Protein AF-A0A433N7A2-F1 (afdb_monomer)

Solvent-accessible surface area (backbone atoms only — not comparable to full-atom values): 4249 Å² total; per-residue (Å²): 140,85,86,91,71,78,82,77,82,81,60,95,74,86,64,86,88,80,90,82,89,81,91,70,60,69,71,60,52,49,52,53,51,53,50,23,63,74,69,76,45,53,69,68,55,55,51,51,51,50,56,57,58,48,58,79,70,57,75,76,131

Foldseek 3Di:
DDDDPPPPPPDPPPDDDDDDDDDDDPVVVVVLVVVCVVVVHDSVVVVVVVVVVVVVVDDDD

Structure (mmCIF, N/CA/C/O backbone):
data_AF-A0A433N7A2-F1
#
_entry.id   AF-A0A433N7A2-F1
#
loop_
_atom_site.group_PDB
_atom_site.id
_atom_site.type_symbol
_atom_site.label_atom_id
_atom_site.label_alt_id
_atom_site.label_comp_id
_atom_site.label_asym_id
_atom_site.label_entity_id
_atom_site.label_seq_id
_atom_site.pdbx_PDB_ins_code
_atom_site.Cartn_x
_atom_site.Cartn_y
_atom_site.Cartn_z
_atom_site.occupancy
_atom_site.B_iso_or_equiv
_atom_site.auth_seq_id
_atom_site.auth_comp_id
_atom_site.auth_asym_id
_atom_site.auth_atom_id
_atom_site.pdbx_PDB_model_num
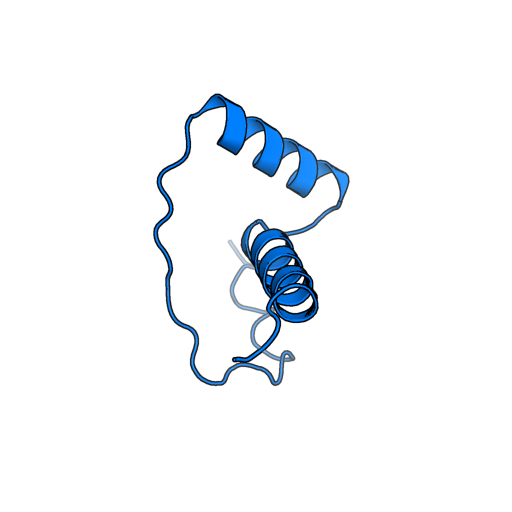ATOM 1 N N . MET A 1 1 ? -1.155 18.377 21.490 1.00 40.62 1 MET A N 1
ATOM 2 C CA . MET A 1 1 ? -1.710 17.503 20.434 1.00 40.62 1 MET A CA 1
ATOM 3 C C . MET A 1 1 ? -0.660 16.469 20.091 1.00 40.62 1 MET A C 1
ATOM 5 O O . MET A 1 1 ? 0.168 16.663 19.214 1.00 40.62 1 MET A O 1
ATOM 9 N N . SER A 1 2 ? -0.619 15.446 20.931 1.00 38.66 2 SER A N 1
ATOM 10 C CA . SER A 1 2 ? 0.378 14.385 20.931 1.00 38.66 2 SER A CA 1
ATOM 11 C C . SER A 1 2 ? 0.035 13.344 19.862 1.00 38.66 2 SER A C 1
ATOM 13 O O . SER A 1 2 ? -1.144 13.101 19.622 1.00 38.66 2 SER A O 1
ATOM 15 N N . ASN A 1 3 ? 1.064 12.672 19.337 1.00 45.56 3 ASN A N 1
ATOM 16 C CA . ASN A 1 3 ? 1.019 11.290 18.823 1.00 45.56 3 ASN A CA 1
ATOM 17 C C . ASN A 1 3 ? 0.961 11.028 17.310 1.00 45.56 3 ASN A C 1
ATOM 19 O O . ASN A 1 3 ? 0.127 10.241 16.884 1.00 45.56 3 ASN A O 1
ATOM 23 N N . ILE A 1 4 ? 1.935 11.506 16.518 1.00 38.59 4 ILE A N 1
ATOM 24 C CA . ILE A 1 4 ? 2.396 10.742 15.325 1.00 38.59 4 ILE A CA 1
ATOM 25 C C . ILE A 1 4 ? 3.936 10.797 15.159 1.00 38.59 4 ILE A C 1
ATOM 27 O O . ILE A 1 4 ? 4.463 10.842 14.054 1.00 38.59 4 ILE A O 1
ATOM 31 N N . GLN A 1 5 ? 4.705 10.814 16.255 1.00 35.03 5 GLN A N 1
ATOM 32 C CA . GLN A 1 5 ? 6.178 10.670 16.199 1.00 35.03 5 GLN A CA 1
ATOM 33 C C . GLN A 1 5 ? 6.707 9.410 16.907 1.00 35.03 5 GLN A C 1
ATOM 35 O O . GLN A 1 5 ? 7.860 9.046 16.710 1.00 35.03 5 GLN A O 1
ATOM 40 N N . ILE A 1 6 ? 5.878 8.686 17.670 1.00 34.88 6 ILE A N 1
ATOM 41 C CA . ILE A 1 6 ? 6.360 7.638 18.592 1.00 34.88 6 ILE A CA 1
ATOM 42 C C . ILE A 1 6 ? 6.468 6.228 17.961 1.00 34.88 6 ILE A C 1
ATOM 44 O O . ILE A 1 6 ? 7.063 5.344 18.564 1.00 34.88 6 ILE A O 1
ATOM 48 N N . LEU A 1 7 ? 5.998 5.977 16.731 1.00 37.03 7 LEU A N 1
ATOM 49 C CA . LEU A 1 7 ? 6.144 4.641 16.107 1.00 37.03 7 LEU A CA 1
ATOM 50 C C . LEU A 1 7 ? 7.432 4.448 15.282 1.00 37.03 7 LEU A C 1
ATOM 52 O O . LEU A 1 7 ? 7.628 3.390 14.689 1.00 37.03 7 LEU A O 1
ATOM 56 N N . TYR A 1 8 ? 8.354 5.416 15.289 1.00 45.97 8 TYR A N 1
ATOM 57 C CA . TYR A 1 8 ? 9.658 5.284 14.622 1.00 45.97 8 TYR A CA 1
ATOM 58 C C . TYR A 1 8 ? 10.719 4.519 15.441 1.00 45.97 8 TYR A C 1
ATOM 60 O O . TYR A 1 8 ? 11.835 4.353 14.961 1.00 45.97 8 TYR A O 1
ATOM 68 N N . SER A 1 9 ? 10.399 4.023 16.644 1.00 37.53 9 SER A N 1
ATOM 69 C CA . SER A 1 9 ? 11.415 3.488 17.572 1.00 37.53 9 SER A CA 1
ATOM 70 C C . SER A 1 9 ? 11.650 1.963 17.527 1.00 37.53 9 SER A C 1
ATOM 72 O O . SER A 1 9 ? 12.539 1.474 18.213 1.00 37.53 9 SER A O 1
ATOM 74 N N . ILE A 1 10 ? 10.900 1.174 16.743 1.00 46.50 10 ILE A N 1
ATOM 75 C CA . ILE A 1 10 ? 11.004 -0.310 16.777 1.00 46.50 10 ILE A CA 1
ATOM 76 C C . ILE A 1 10 ? 10.896 -1.006 15.409 1.00 46.50 10 ILE A C 1
ATOM 78 O O . ILE A 1 10 ? 10.527 -2.176 15.337 1.00 46.50 10 ILE A O 1
ATOM 82 N N . ASN A 1 11 ? 11.241 -0.336 14.302 1.00 47.47 11 ASN A N 1
ATOM 83 C CA . ASN A 1 11 ? 11.285 -1.001 12.993 1.00 47.47 11 ASN A CA 1
ATOM 84 C C . ASN A 1 11 ? 12.715 -1.004 12.411 1.00 47.47 11 ASN A C 1
ATOM 86 O O . ASN A 1 11 ? 13.136 -0.000 11.838 1.00 47.47 11 ASN A O 1
ATOM 90 N N . PRO A 1 12 ? 13.479 -2.110 12.525 1.00 49.84 12 PRO A N 1
ATOM 91 C CA . PRO A 1 12 ? 14.890 -2.185 12.120 1.00 49.84 12 PRO A CA 1
ATOM 92 C C . PRO A 1 12 ? 15.128 -2.131 10.593 1.00 49.84 12 PRO A C 1
ATOM 94 O O . PRO A 1 12 ? 16.243 -2.353 10.134 1.00 49.84 12 PRO A O 1
ATOM 97 N N . TYR A 1 13 ? 14.107 -1.804 9.790 1.00 50.53 13 TYR A N 1
ATOM 98 C CA . TYR A 1 13 ? 14.217 -1.578 8.342 1.00 50.53 13 TYR A CA 1
ATOM 99 C C . TYR A 1 13 ? 14.369 -0.096 7.960 1.00 50.53 13 TYR A C 1
ATOM 101 O O . TYR A 1 13 ? 14.146 0.251 6.799 1.00 50.53 13 TYR A O 1
ATOM 109 N N . ILE A 1 14 ? 14.745 0.794 8.888 1.00 55.59 14 ILE A N 1
ATOM 110 C CA . ILE A 1 14 ? 15.175 2.161 8.539 1.00 55.59 14 ILE A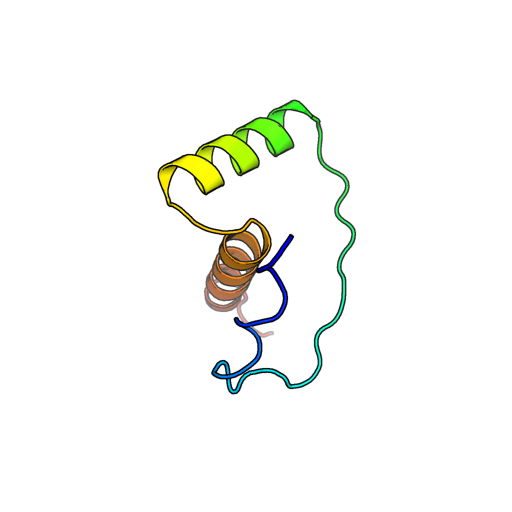 CA 1
ATOM 111 C C . ILE A 1 14 ? 16.553 2.057 7.863 1.00 55.59 14 ILE A C 1
ATOM 113 O O . ILE A 1 14 ? 17.598 2.293 8.454 1.00 55.59 14 ILE A O 1
ATOM 117 N N . CYS A 1 15 ? 16.555 1.611 6.613 1.00 50.72 15 CYS A N 1
ATOM 118 C CA . CYS A 1 15 ? 17.718 1.497 5.753 1.00 50.72 15 CYS A CA 1
ATOM 119 C C . CYS A 1 15 ? 17.231 1.845 4.339 1.00 50.72 15 CYS A C 1
ATOM 121 O O . CYS A 1 15 ? 16.521 1.059 3.719 1.00 50.72 15 CYS A O 1
ATOM 123 N N . MET A 1 16 ? 17.542 3.063 3.878 1.00 58.38 16 MET A N 1
ATOM 124 C CA . MET A 1 16 ? 17.276 3.580 2.522 1.00 58.38 16 MET A CA 1
ATOM 125 C C . MET A 1 16 ? 15.791 3.600 2.087 1.00 58.38 16 MET A C 1
ATOM 127 O O . MET A 1 16 ? 15.368 2.826 1.229 1.00 58.38 16 MET A O 1
ATOM 131 N N . THR A 1 17 ? 14.977 4.512 2.629 1.00 66.31 17 THR A N 1
ATOM 132 C CA . THR A 1 17 ? 13.605 4.730 2.133 1.00 66.31 17 THR A CA 1
ATOM 133 C C . THR A 1 17 ? 13.586 5.725 0.966 1.00 66.31 17 THR A C 1
ATOM 135 O O . THR A 1 17 ? 13.964 6.884 1.111 1.00 66.31 17 THR A O 1
ATOM 138 N N . THR A 1 18 ? 13.124 5.284 -0.207 1.00 74.38 18 THR A N 1
ATOM 139 C CA . THR A 1 18 ? 12.864 6.143 -1.375 1.00 74.38 18 THR A CA 1
ATOM 140 C C . THR A 1 18 ? 11.368 6.444 -1.503 1.00 74.38 18 THR A C 1
ATOM 142 O O . THR A 1 18 ? 10.524 5.650 -1.081 1.00 74.38 18 THR A O 1
ATOM 145 N N . ARG A 1 19 ? 11.026 7.620 -2.043 1.00 79.81 19 ARG A N 1
ATOM 146 C CA . ARG A 1 19 ? 9.634 8.027 -2.298 1.00 79.81 19 ARG A CA 1
ATOM 147 C C . ARG A 1 19 ? 9.226 7.641 -3.716 1.00 79.81 19 ARG A C 1
ATOM 149 O O . ARG A 1 19 ? 10.045 7.712 -4.628 1.00 79.81 19 ARG A O 1
ATOM 156 N N . ILE A 1 20 ? 7.967 7.247 -3.875 1.00 81.94 20 ILE A N 1
ATOM 157 C CA . ILE A 1 20 ? 7.341 7.015 -5.176 1.00 81.94 20 ILE A CA 1
ATOM 158 C C . ILE A 1 20 ? 6.088 7.881 -5.262 1.00 81.94 20 ILE A C 1
ATOM 160 O O . ILE A 1 20 ? 5.277 7.883 -4.337 1.00 81.94 20 ILE A O 1
ATOM 164 N N . ASP A 1 21 ? 5.941 8.604 -6.364 1.00 85.38 21 ASP A N 1
ATOM 165 C CA . ASP A 1 21 ? 4.739 9.365 -6.687 1.00 85.38 21 ASP A CA 1
ATOM 166 C C . ASP A 1 21 ? 3.975 8.598 -7.768 1.00 85.38 21 ASP A C 1
ATOM 168 O O . ASP A 1 21 ? 4.493 8.363 -8.862 1.00 85.38 21 ASP A O 1
ATOM 172 N N . ILE A 1 22 ? 2.753 8.165 -7.456 1.00 85.00 22 ILE A N 1
ATOM 173 C CA . ILE A 1 22 ? 1.925 7.356 -8.356 1.00 85.00 22 ILE A CA 1
ATOM 174 C C . ILE A 1 22 ? 0.709 8.182 -8.759 1.00 85.00 22 ILE A C 1
ATOM 176 O O . ILE A 1 22 ? -0.016 8.693 -7.906 1.00 85.00 22 ILE A O 1
ATOM 180 N N . ARG A 1 23 ? 0.471 8.298 -10.066 1.00 89.69 23 ARG A N 1
ATOM 181 C CA . ARG A 1 23 ? -0.759 8.886 -10.600 1.00 89.69 23 ARG A CA 1
ATOM 182 C C . ARG A 1 23 ? -1.793 7.780 -10.764 1.00 89.69 23 ARG A C 1
ATOM 184 O O . ARG A 1 23 ? -1.545 6.831 -11.501 1.00 89.69 23 ARG A O 1
ATOM 191 N N . LEU A 1 24 ? -2.923 7.918 -10.080 1.00 86.38 24 LEU A N 1
ATOM 192 C CA . LEU A 1 24 ? -4.046 6.985 -10.120 1.00 86.38 24 LEU A CA 1
ATOM 193 C C . LEU A 1 24 ? -5.335 7.768 -10.407 1.00 86.38 24 LEU A C 1
ATOM 195 O O . LEU A 1 24 ? -5.467 8.897 -9.921 1.00 86.38 24 LEU A O 1
ATOM 199 N N . PRO A 1 25 ? -6.284 7.199 -11.166 1.00 94.62 25 PRO A N 1
ATOM 200 C CA . PRO A 1 25 ? -7.655 7.686 -11.217 1.00 94.62 25 PRO A CA 1
ATOM 201 C C . PRO A 1 25 ? -8.274 7.740 -9.815 1.00 94.62 25 PRO A C 1
ATOM 203 O O . PRO A 1 25 ? -7.981 6.909 -8.954 1.00 94.62 25 PRO A O 1
ATOM 206 N N . GLU A 1 26 ? -9.176 8.693 -9.598 1.00 92.25 26 GLU A N 1
ATOM 207 C CA . GLU A 1 26 ? -9.818 8.909 -8.295 1.00 92.25 26 GLU A CA 1
ATOM 208 C C . GLU A 1 26 ? -10.571 7.666 -7.796 1.00 92.25 26 GLU A C 1
ATOM 210 O O . GLU A 1 26 ? -10.448 7.294 -6.631 1.00 92.25 26 GLU A O 1
ATOM 215 N N . GLN A 1 27 ? -11.248 6.965 -8.708 1.00 93.31 27 GLN A N 1
ATOM 216 C CA . GLN A 1 27 ? -11.979 5.728 -8.420 1.00 93.31 27 GLN A CA 1
ATOM 217 C C . GLN A 1 27 ? -11.061 4.626 -7.862 1.00 93.31 27 GLN A C 1
ATOM 219 O O . GLN A 1 27 ? -11.412 3.941 -6.904 1.00 93.31 27 GLN A O 1
ATOM 224 N N . GLU A 1 28 ? -9.857 4.468 -8.418 1.00 89.12 28 GLU A N 1
ATOM 225 C CA . GLU A 1 28 ? -8.892 3.465 -7.946 1.00 89.12 28 GLU A CA 1
ATOM 226 C C . GLU A 1 28 ? -8.294 3.851 -6.587 1.00 89.12 28 GLU A C 1
ATOM 228 O O . GLU A 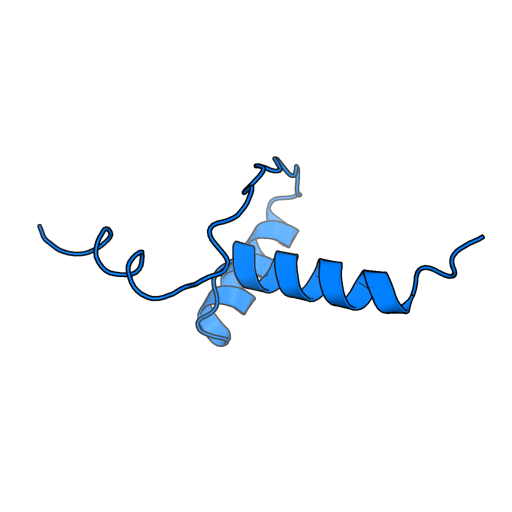1 28 ? -8.080 2.995 -5.723 1.00 89.12 28 GLU A O 1
ATOM 233 N N . LEU A 1 29 ? -8.067 5.150 -6.365 1.00 89.69 29 LEU A N 1
ATOM 234 C CA . LEU A 1 29 ? -7.602 5.660 -5.077 1.00 89.69 29 LEU A CA 1
ATOM 235 C C . LEU A 1 29 ? -8.641 5.436 -3.970 1.00 89.69 29 LEU A C 1
ATOM 237 O O . LEU A 1 29 ? -8.269 5.128 -2.835 1.00 89.69 29 LEU A O 1
ATOM 241 N N . GLU A 1 30 ? -9.926 5.584 -4.282 1.00 93.50 30 GLU A N 1
ATOM 242 C CA . GLU A 1 30 ? -11.023 5.329 -3.348 1.00 93.50 30 GLU A CA 1
ATOM 243 C C . GLU A 1 30 ? -11.075 3.856 -2.928 1.00 93.50 30 GLU A C 1
ATOM 245 O O . GLU A 1 30 ? -11.120 3.559 -1.734 1.00 93.50 30 GLU A O 1
ATOM 250 N N . ILE A 1 31 ? -10.941 2.931 -3.883 1.00 93.06 31 ILE A N 1
ATOM 251 C CA . ILE A 1 31 ? -10.850 1.491 -3.598 1.00 93.06 31 ILE A CA 1
ATOM 252 C C . ILE A 1 31 ? -9.675 1.202 -2.656 1.00 93.06 31 ILE A C 1
ATOM 254 O O . ILE A 1 31 ? -9.839 0.500 -1.655 1.00 93.06 31 ILE A O 1
ATOM 258 N N . LEU A 1 32 ? -8.497 1.778 -2.932 1.00 88.31 32 LEU A N 1
ATOM 259 C CA . LEU A 1 32 ? -7.318 1.598 -2.084 1.00 88.31 32 LEU A CA 1
ATOM 260 C C . LEU A 1 32 ? -7.553 2.128 -0.663 1.00 88.31 32 LEU A C 1
ATOM 262 O O . LEU A 1 32 ? -7.167 1.472 0.305 1.00 88.31 32 LEU A O 1
ATOM 266 N N . LYS A 1 33 ? -8.181 3.301 -0.518 1.00 88.94 33 LYS A N 1
ATOM 267 C CA . LYS A 1 33 ? -8.515 3.876 0.794 1.00 88.94 33 LYS A CA 1
ATOM 268 C C . LYS A 1 33 ? -9.492 2.992 1.566 1.00 88.94 33 LYS A C 1
ATOM 270 O O . LYS A 1 33 ? -9.235 2.723 2.737 1.00 88.94 33 LYS A O 1
ATOM 275 N N . ASN A 1 34 ? -10.545 2.508 0.914 1.00 93.25 34 ASN A N 1
ATOM 276 C CA . ASN A 1 34 ? -11.544 1.639 1.536 1.00 93.25 34 ASN A CA 1
ATOM 277 C C . ASN A 1 34 ? -10.910 0.329 2.021 1.00 93.25 34 ASN A C 1
ATOM 279 O O . ASN A 1 34 ? -11.117 -0.071 3.164 1.00 93.25 34 ASN A O 1
ATOM 283 N N . TYR A 1 35 ? -10.053 -0.285 1.202 1.00 91.81 35 TYR A N 1
ATOM 284 C CA . TYR A 1 35 ? -9.304 -1.480 1.593 1.00 91.81 35 TYR A CA 1
ATOM 285 C C . TYR A 1 35 ? -8.376 -1.217 2.790 1.00 91.81 35 TYR A C 1
ATOM 287 O O . TYR A 1 35 ? -8.342 -1.992 3.744 1.00 91.81 35 TYR A O 1
ATOM 295 N N . CYS A 1 36 ? -7.654 -0.091 2.781 1.00 90.00 36 CYS A N 1
ATOM 296 C CA . CYS A 1 36 ? -6.785 0.304 3.893 1.00 90.00 36 CYS A CA 1
ATOM 297 C C . CYS A 1 36 ? -7.569 0.484 5.205 1.00 90.00 36 CYS A C 1
ATOM 299 O O . CYS A 1 36 ? -7.081 0.090 6.264 1.00 90.00 36 CYS A O 1
ATOM 301 N N . GLN A 1 37 ? -8.780 1.049 5.135 1.00 91.38 37 GLN A N 1
ATOM 302 C CA . GLN A 1 37 ? -9.662 1.215 6.294 1.00 91.38 37 GLN A CA 1
ATOM 303 C C . GLN A 1 37 ? -10.183 -0.122 6.829 1.00 91.38 37 GLN A C 1
ATOM 305 O O . GLN A 1 37 ? -10.201 -0.318 8.039 1.00 91.38 37 GLN A O 1
ATOM 310 N N . GLN A 1 38 ? -10.579 -1.042 5.947 1.00 92.44 38 GLN A N 1
ATOM 311 C CA . GLN A 1 38 ? -11.088 -2.362 6.338 1.00 92.44 38 GLN A CA 1
ATOM 312 C C . GLN A 1 38 ? -10.011 -3.215 7.017 1.00 92.44 38 GLN A C 1
ATOM 314 O O . GLN A 1 38 ? -10.259 -3.819 8.057 1.00 92.44 38 GLN A O 1
ATOM 319 N N . GLU A 1 39 ? -8.803 -3.225 6.457 1.00 88.38 39 GLU A N 1
ATOM 320 C CA . GLU A 1 39 ? -7.701 -4.075 6.919 1.00 88.38 39 GLU A CA 1
ATOM 321 C C . GLU A 1 39 ? -6.839 -3.419 8.015 1.00 88.38 39 GLU A C 1
ATOM 323 O O . GLU A 1 39 ? -5.875 -4.028 8.480 1.00 88.38 39 GLU A O 1
ATOM 328 N N . ASN A 1 40 ? -7.151 -2.181 8.430 1.00 88.38 40 ASN A N 1
ATOM 329 C CA . ASN A 1 40 ? -6.319 -1.360 9.324 1.00 88.38 40 ASN A CA 1
ATOM 330 C C . ASN A 1 40 ? -4.848 -1.272 8.868 1.00 88.38 40 ASN A C 1
ATOM 332 O O . ASN A 1 40 ? -3.922 -1.320 9.681 1.00 88.38 40 ASN A O 1
ATOM 336 N N . ARG A 1 41 ? -4.619 -1.150 7.555 1.00 84.69 41 ARG A N 1
ATOM 337 C CA . ARG A 1 41 ? -3.279 -1.047 6.954 1.00 84.69 41 ARG A CA 1
ATOM 338 C C . ARG A 1 41 ? -3.064 0.315 6.326 1.00 84.69 41 ARG A C 1
ATOM 340 O O . ARG A 1 41 ? -3.994 0.970 5.869 1.00 84.69 41 ARG A O 1
ATOM 347 N N . THR A 1 42 ? -1.809 0.735 6.245 1.00 87.38 42 THR A N 1
ATOM 348 C CA . THR A 1 42 ? -1.440 1.945 5.503 1.00 87.38 42 THR A CA 1
ATOM 349 C C . THR A 1 42 ? -1.266 1.650 4.013 1.00 87.38 42 THR A C 1
ATOM 351 O O . THR A 1 42 ? -0.842 0.561 3.621 1.00 87.38 42 THR A O 1
ATOM 354 N N . GLN A 1 43 ? -1.505 2.651 3.160 1.00 85.00 43 GLN A N 1
ATOM 355 C CA . GLN A 1 43 ? -1.282 2.537 1.709 1.00 85.00 43 GLN A CA 1
ATOM 356 C C . GLN A 1 43 ? 0.138 2.049 1.384 1.00 85.00 43 GLN A C 1
ATOM 358 O O . GLN A 1 43 ? 0.333 1.189 0.528 1.00 85.00 43 GLN A O 1
ATOM 363 N N . THR A 1 44 ? 1.133 2.544 2.125 1.00 85.06 44 THR A N 1
ATOM 364 C CA . THR A 1 44 ? 2.535 2.138 1.993 1.00 85.06 44 THR A CA 1
ATOM 365 C C . THR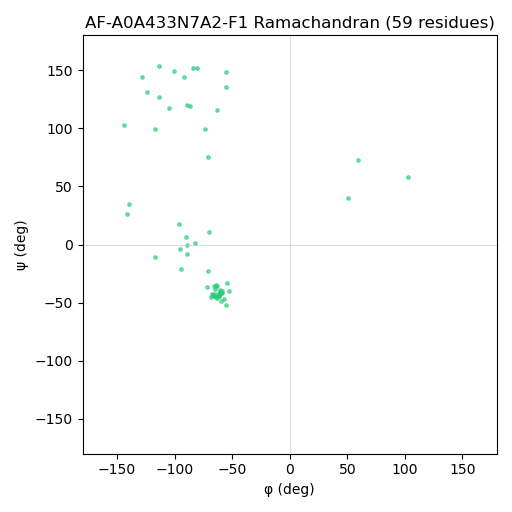 A 1 44 ? 2.739 0.648 2.260 1.00 85.06 44 THR A C 1
ATOM 367 O O . THR A 1 44 ? 3.520 0.008 1.560 1.00 85.06 44 THR A O 1
ATOM 370 N N . GLU A 1 45 ? 2.068 0.075 3.261 1.00 83.38 45 GLU A N 1
ATOM 371 C CA . GLU A 1 45 ? 2.171 -1.356 3.574 1.00 83.38 45 GLU A CA 1
ATOM 372 C C . GLU A 1 45 ? 1.539 -2.213 2.487 1.00 83.38 45 GLU A C 1
ATOM 374 O O . GLU A 1 45 ? 2.174 -3.164 2.030 1.00 83.38 45 GLU A O 1
ATOM 379 N N . VAL A 1 46 ? 0.350 -1.826 2.022 1.00 88.19 46 VAL A N 1
ATOM 380 C CA . VAL A 1 46 ? -0.360 -2.514 0.937 1.00 88.19 46 VAL A CA 1
ATOM 381 C C . VAL A 1 46 ? 0.482 -2.513 -0.341 1.00 88.19 46 VAL A C 1
ATOM 383 O O . VAL A 1 46 ? 0.720 -3.566 -0.931 1.00 88.19 46 VAL A O 1
ATOM 386 N N . ILE A 1 47 ? 1.024 -1.356 -0.732 1.00 87.25 47 ILE A N 1
ATOM 387 C CA . ILE A 1 47 ? 1.884 -1.233 -1.918 1.00 87.25 47 ILE A CA 1
ATOM 388 C C . ILE A 1 47 ? 3.184 -2.029 -1.739 1.00 87.25 47 ILE A C 1
ATOM 390 O O . ILE A 1 47 ? 3.620 -2.728 -2.654 1.00 87.25 47 ILE A O 1
ATOM 394 N N . ARG A 1 48 ? 3.811 -1.973 -0.559 1.00 85.38 48 ARG A N 1
ATOM 395 C CA . ARG A 1 48 ? 5.046 -2.721 -0.274 1.00 85.38 48 ARG A CA 1
ATOM 396 C C . ARG A 1 48 ? 4.828 -4.227 -0.377 1.00 85.38 48 ARG A C 1
ATOM 398 O O . ARG A 1 48 ? 5.679 -4.933 -0.922 1.00 85.38 48 ARG A O 1
ATOM 405 N N . GLU A 1 49 ? 3.722 -4.729 0.154 1.00 86.31 49 GLU A N 1
ATOM 406 C CA . GLU A 1 49 ? 3.362 -6.140 0.063 1.00 86.31 49 GLU A CA 1
ATOM 407 C C . GLU A 1 49 ? 3.051 -6.549 -1.375 1.00 86.31 49 GLU A C 1
ATOM 409 O O . GLU A 1 49 ? 3.573 -7.562 -1.849 1.00 86.31 49 GLU A O 1
ATOM 414 N N . PHE A 1 50 ? 2.307 -5.713 -2.102 1.00 86.88 50 PHE A N 1
ATOM 415 C CA . PHE A 1 50 ? 2.045 -5.915 -3.520 1.00 86.88 50 PHE A CA 1
ATOM 416 C C . PHE A 1 50 ? 3.352 -6.039 -4.312 1.00 86.88 50 PHE A C 1
ATOM 418 O O . PHE A 1 50 ? 3.568 -7.054 -4.974 1.00 86.88 50 PHE A O 1
ATOM 425 N N . ILE A 1 51 ? 4.288 -5.095 -4.162 1.00 85.31 51 ILE A N 1
ATOM 426 C CA . ILE A 1 51 ? 5.603 -5.133 -4.825 1.00 85.31 51 ILE A CA 1
ATOM 427 C C . ILE A 1 51 ? 6.385 -6.404 -4.451 1.00 85.31 51 ILE A C 1
ATOM 429 O O . ILE A 1 51 ? 6.982 -7.053 -5.314 1.00 85.31 51 ILE A O 1
ATOM 433 N N . ARG A 1 52 ? 6.366 -6.819 -3.177 1.00 84.75 52 ARG A N 1
ATOM 434 C CA . ARG A 1 52 ? 7.006 -8.075 -2.739 1.00 84.75 52 ARG A CA 1
ATOM 435 C C . ARG A 1 52 ? 6.372 -9.304 -3.388 1.00 84.75 52 ARG A C 1
ATOM 437 O O . ARG A 1 52 ? 7.092 -10.246 -3.720 1.00 84.75 52 ARG A O 1
ATOM 444 N N . SER A 1 53 ? 5.058 -9.296 -3.604 1.00 85.12 53 SER A N 1
ATOM 445 C CA . SER A 1 53 ? 4.368 -10.360 -4.335 1.00 85.12 53 SER A CA 1
ATOM 446 C C . SER A 1 53 ? 4.792 -10.406 -5.811 1.00 85.12 53 SER A C 1
ATOM 448 O O . SER A 1 53 ? 4.969 -11.497 -6.359 1.00 85.12 53 SER A O 1
ATOM 450 N N . LEU A 1 54 ? 5.062 -9.247 -6.432 1.00 85.50 54 LEU A N 1
ATOM 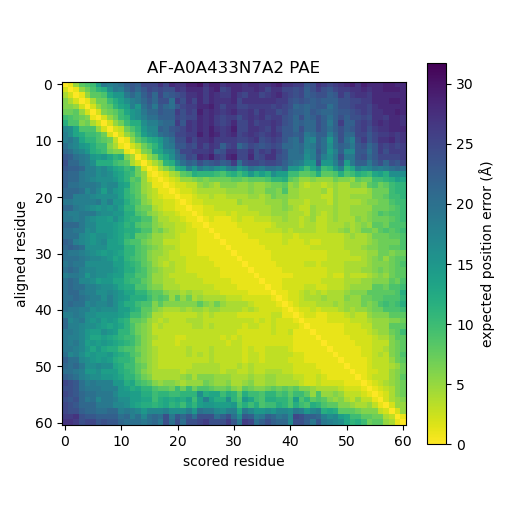451 C CA . LEU A 1 54 ? 5.544 -9.161 -7.815 1.00 85.50 54 LEU A CA 1
ATOM 452 C C . LEU A 1 54 ? 6.926 -9.795 -7.981 1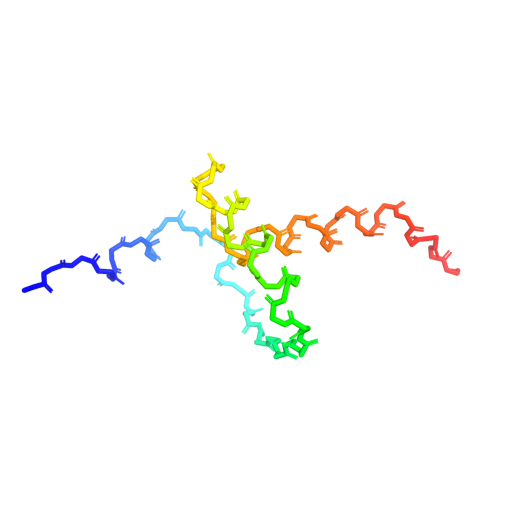.00 85.50 54 LEU A C 1
ATOM 454 O O . LEU A 1 54 ? 7.167 -10.457 -8.987 1.00 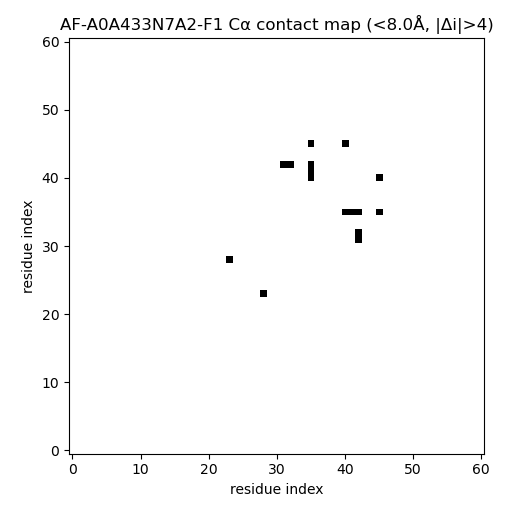85.50 54 LEU A O 1
ATOM 458 N N . LYS A 1 55 ? 7.810 -9.693 -6.977 1.00 79.50 55 LYS A N 1
ATOM 459 C CA . LYS A 1 55 ? 9.140 -10.335 -7.003 1.00 79.50 55 LYS A CA 1
ATOM 460 C C . LYS A 1 55 ? 9.069 -11.841 -7.278 1.00 79.50 55 LYS A C 1
ATOM 462 O O . LYS A 1 55 ? 9.960 -12.373 -7.927 1.00 79.50 55 LYS A O 1
ATOM 467 N N . LYS A 1 56 ? 8.016 -12.526 -6.819 1.00 77.00 56 LYS A N 1
ATOM 468 C CA . LYS A 1 56 ? 7.820 -13.964 -7.078 1.00 77.00 56 LYS A CA 1
ATOM 469 C C 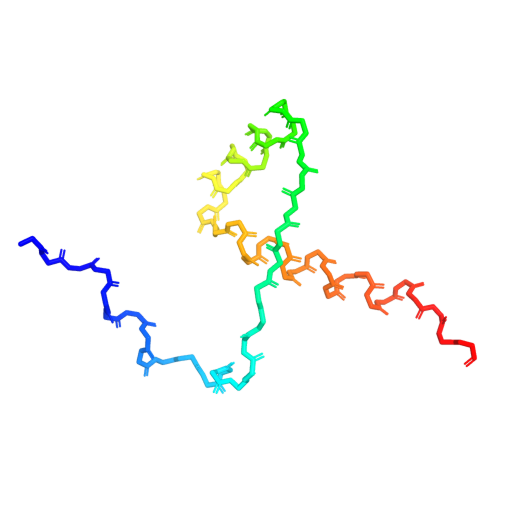. LYS A 1 56 ? 7.448 -14.263 -8.536 1.00 77.00 56 LYS A C 1
ATOM 471 O O . LYS A 1 56 ? 7.641 -15.385 -8.987 1.00 77.00 56 LYS A O 1
ATOM 476 N N . LYS A 1 57 ? 6.899 -13.278 -9.252 1.00 76.06 57 LYS A N 1
ATOM 477 C CA . LYS A 1 57 ? 6.443 -13.394 -10.646 1.00 76.06 57 LYS A CA 1
ATOM 478 C C . LYS A 1 57 ? 7.501 -12.959 -11.658 1.00 76.06 57 LYS A C 1
ATOM 480 O O . LYS A 1 57 ? 7.434 -13.363 -12.814 1.00 76.06 57 LYS A O 1
ATOM 485 N N . ILE A 1 58 ? 8.480 -12.159 -11.236 1.00 82.12 58 ILE A N 1
ATOM 486 C CA . ILE A 1 58 ? 9.614 -11.780 -12.078 1.00 82.12 58 ILE A CA 1
ATOM 487 C C . ILE A 1 58 ? 10.533 -13.004 -12.200 1.00 82.12 58 ILE A C 1
ATOM 489 O O . ILE A 1 58 ? 11.329 -13.286 -11.304 1.00 82.12 58 ILE A O 1
ATOM 493 N N . LYS A 1 59 ? 10.431 -13.747 -13.311 1.00 70.62 59 LYS A N 1
ATOM 494 C CA . LYS A 1 59 ? 11.518 -14.638 -13.736 1.00 70.62 59 LYS A CA 1
ATOM 495 C C . LYS A 1 59 ? 12.713 -13.742 -14.044 1.00 70.62 59 LYS A C 1
ATOM 497 O O . LYS A 1 59 ? 12.625 -12.889 -14.924 1.00 70.62 59 LYS A O 1
ATOM 502 N N . LYS A 1 60 ? 13.796 -13.892 -13.281 1.00 63.94 60 LYS A N 1
ATOM 503 C CA . LYS A 1 60 ? 15.082 -13.307 -13.669 1.00 63.94 60 LYS A CA 1
ATOM 504 C C . LYS A 1 60 ? 15.429 -13.821 -15.079 1.00 63.94 60 LYS A C 1
ATOM 506 O O . LYS A 1 60 ? 15.211 -15.016 -15.304 1.00 63.94 60 LYS A O 1
ATOM 511 N N . PRO A 1 61 ? 15.896 -12.959 -15.998 1.00 57.00 61 PRO A N 1
ATOM 512 C CA . PRO A 1 61 ? 16.571 -13.428 -17.201 1.00 57.00 61 PRO A CA 1
ATOM 513 C C . PRO A 1 61 ? 17.835 -14.214 -16.836 1.00 57.00 61 PRO A C 1
ATOM 515 O O . PRO A 1 61 ? 18.404 -13.952 -15.745 1.00 57.00 61 PRO A O 1
#

Secondary structure (DSSP, 8-state):
---SSGGGGS-TT-S-PPP------HHHHHHHHHHHHHTT--HHHHHHHHHHHHHTT----

Mean predicted aligned error: 10.97 Å

pLDDT: mean 74.21, std 19.3, range [34.88, 94.62]

Sequence (61 aa):
MSNIQILYSINPYICMTTRIDIRLPEQELEILKNYCQQENRTQTEVIREFIRSLKKKIKKP

InterPro domains:
  IPR002145 Ribbon-helix-helix protein, CopG [PF01402] (19-56)
  IPR010985 Ribbon-helix-helix [SSF47598] (17-56)
  IPR013321 Arc-type ribbon-helix-helix [G3DSA:1.10.1220.10] (15-61)

Organism: NCBI:txid211165

Radius of gyration: 14.91 Å; Cα contacts (8 Å, |Δi|>4): 8; chains: 1; bounding box: 30×32×38 Å

Nearest PDB structures (foldseek):
  2ba3-assembly1_B  TM=5.995E-01  e=1.536E+00  Plasmi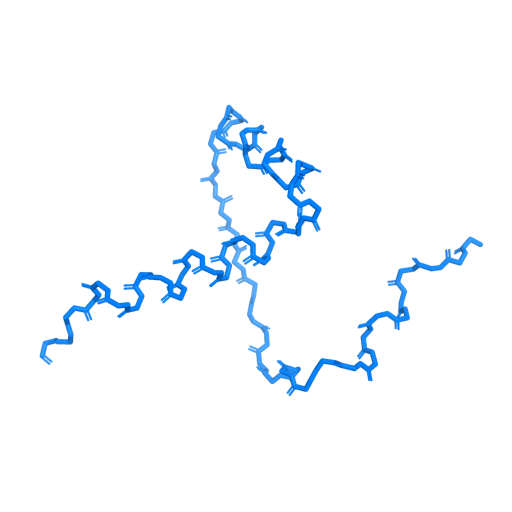d R64
  2p81-assembly1_A  TM=4.413E-01  e=9.633E+00  Drosophila melanogaster